Protein AF-A0A2D4JVY3-F1 (afdb_monomer)

Radius of gyration: 19.7 Å; Cα contacts (8 Å, |Δi|>4): 122; chains: 1;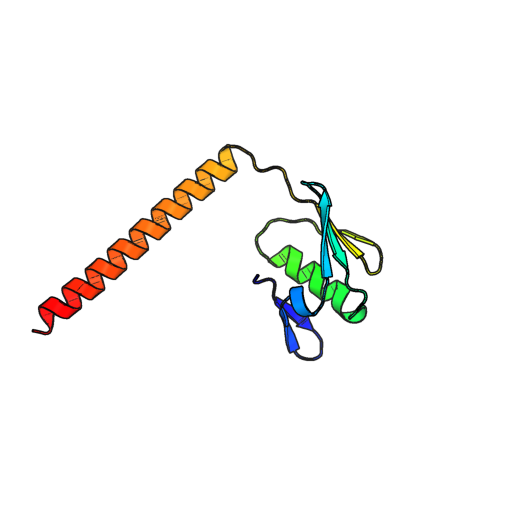 bounding box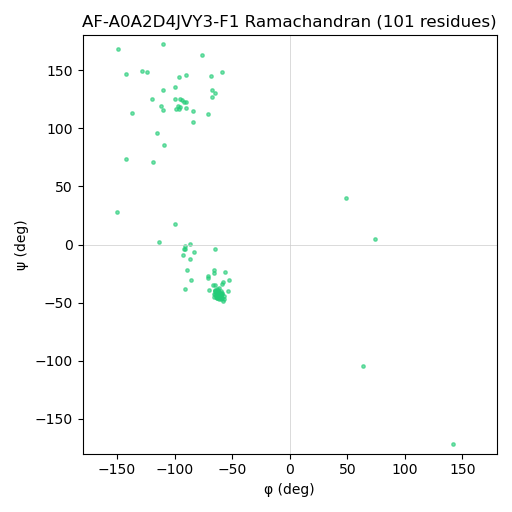: 52×31×44 Å

Nearest PDB structures (foldseek):
  7nsi-assembly1_BG  TM=7.694E-01  e=3.348E-10  Homo sapiens
  6zs9-assembly1_A5  TM=8.362E-01  e=1.154E-09  Homo sapiens
  1wih-assembly1_A  TM=9.236E-01  e=1.139E-08  Mus musculus
  7l20-assembly1_z  TM=6.573E-01  e=3.469E-08  Homo sapiens
  7pau-assembly1_7  TM=6.984E-01  e=7.007E-05  Mycoplasmoides pneumoniae M129

InterPro domains:
  IPR002661 Ribosome recycling factor [PTHR20982] (1-102)
  IPR023584 Ribosome recycling factor domain [PF01765] (1-102)
  IPR036191 RRF superfamily [G3DSA:1.10.132.20] (70-102)
  IPR036191 RRF superfamily [SSF55194] (1-102)

Solvent-accessible surface area (backbone atoms only — not comparable to full-atom values): 5936 Å² total; per-residue (Å²): 144,79,42,57,24,67,46,98,93,44,78,42,50,47,76,82,51,28,52,77,45,77,79,48,100,45,31,36,38,36,37,18,77,87,36,65,88,42,44,69,35,43,50,52,25,51,47,67,59,75,70,79,41,65,69,44,78,59,87,50,36,33,40,34,50,48,79,82,86,48,72,66,59,52,55,52,51,52,52,52,52,53,52,53,52,50,53,52,52,50,50,53,49,50,54,50,52,54,57,64,73,76,109

Mean predicted aligned error: 7.07 Å

Structure (mmCIF, N/CA/C/O backbone):
data_AF-A0A2D4JVY3-F1
#
_entry.id   AF-A0A2D4JVY3-F1
#
loop_
_atom_site.group_PDB
_atom_site.id
_atom_site.type_symbol
_atom_site.label_atom_id
_atom_site.label_alt_id
_atom_site.label_comp_id
_atom_site.label_asym_id
_atom_site.label_entity_id
_atom_site.label_seq_id
_atom_site.pdbx_PDB_ins_code
_atom_site.Cartn_x
_atom_site.Cartn_y
_atom_site.Cartn_z
_atom_site.occupancy
_atom_site.B_iso_or_equiv
_atom_site.auth_seq_id
_atom_site.auth_comp_id
_atom_site.auth_asym_id
_atom_site.auth_atom_id
_atom_site.pdbx_PDB_model_num
ATOM 1 N N . ASP A 1 1 ? -3.750 1.690 -5.277 1.00 53.78 1 ASP A N 1
ATOM 2 C CA . ASP A 1 1 ? -4.296 0.967 -6.440 1.00 53.78 1 ASP A CA 1
ATOM 3 C C . ASP A 1 1 ? -3.579 -0.351 -6.761 1.00 53.78 1 ASP A C 1
ATOM 5 O O . ASP A 1 1 ? -3.425 -0.716 -7.916 1.00 53.78 1 ASP A O 1
ATOM 9 N N . SER A 1 2 ? -3.170 -1.139 -5.761 1.00 68.00 2 SER A N 1
ATOM 10 C CA . SER A 1 2 ? -2.435 -2.389 -6.038 1.00 68.00 2 SER A CA 1
ATOM 11 C C . SER A 1 2 ? -2.649 -3.488 -4.995 1.00 68.00 2 SER A C 1
ATOM 13 O O . SER A 1 2 ? -1.790 -4.344 -4.808 1.00 68.00 2 SER A O 1
ATOM 15 N N . ILE A 1 3 ? -3.803 -3.497 -4.319 1.00 79.94 3 ILE A N 1
ATOM 16 C CA . ILE A 1 3 ? -4.196 -4.662 -3.517 1.00 79.9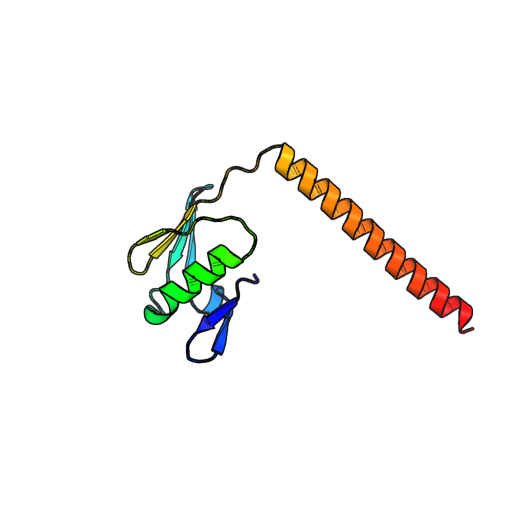4 3 ILE A CA 1
ATOM 17 C C . ILE A 1 3 ? -4.861 -5.649 -4.469 1.00 79.94 3 ILE A C 1
ATOM 19 O O . ILE A 1 3 ? -5.974 -5.412 -4.938 1.00 79.94 3 ILE A O 1
ATOM 23 N N . ILE A 1 4 ? -4.138 -6.718 -4.793 1.00 86.81 4 ILE A N 1
ATOM 24 C CA . ILE A 1 4 ? -4.628 -7.801 -5.642 1.00 86.81 4 ILE A CA 1
ATOM 25 C C . ILE A 1 4 ? -5.233 -8.866 -4.735 1.00 86.81 4 ILE A C 1
ATOM 27 O O . ILE A 1 4 ? -4.554 -9.413 -3.867 1.00 86.81 4 ILE A O 1
ATOM 31 N N . VAL A 1 5 ? -6.503 -9.173 -4.958 1.00 85.75 5 VAL A N 1
ATOM 32 C CA . VAL A 1 5 ? -7.234 -10.221 -4.255 1.00 85.75 5 VAL A CA 1
ATOM 33 C C . VAL A 1 5 ? -7.265 -11.461 -5.140 1.00 85.75 5 VAL A C 1
ATOM 35 O O . VAL A 1 5 ? -7.682 -11.406 -6.297 1.00 85.75 5 VAL A O 1
ATOM 38 N N . ALA A 1 6 ? -6.808 -12.590 -4.602 1.00 84.19 6 ALA A N 1
ATOM 39 C CA . ALA A 1 6 ? -6.947 -13.884 -5.258 1.00 84.19 6 ALA A CA 1
ATOM 40 C C . ALA A 1 6 ? -8.331 -14.467 -4.940 1.00 84.19 6 ALA A C 1
ATOM 42 O O . ALA A 1 6 ? -8.629 -14.774 -3.787 1.00 84.19 6 ALA A O 1
ATOM 43 N N . THR A 1 7 ? -9.163 -14.608 -5.964 1.00 82.69 7 THR A N 1
ATOM 44 C CA . THR A 1 7 ? -10.493 -15.233 -5.906 1.00 82.69 7 THR A CA 1
ATOM 45 C C . THR A 1 7 ? -10.483 -16.565 -6.658 1.00 82.69 7 THR A C 1
ATOM 47 O O . THR A 1 7 ? -9.483 -16.905 -7.295 1.00 82.69 7 THR A O 1
ATOM 50 N N . LYS A 1 8 ? -11.576 -17.336 -6.581 1.00 78.25 8 LYS A N 1
ATOM 51 C CA . LYS A 1 8 ? -11.700 -18.636 -7.269 1.00 78.25 8 LYS A CA 1
ATOM 52 C C . LYS A 1 8 ? -11.529 -18.511 -8.790 1.00 78.25 8 LYS A C 1
ATOM 54 O O . LYS A 1 8 ? -10.919 -19.383 -9.397 1.00 78.25 8 LYS A O 1
ATOM 59 N N . ASP A 1 9 ? -11.987 -17.399 -9.361 1.00 77.88 9 ASP A N 1
ATOM 60 C CA . ASP A 1 9 ? -11.998 -17.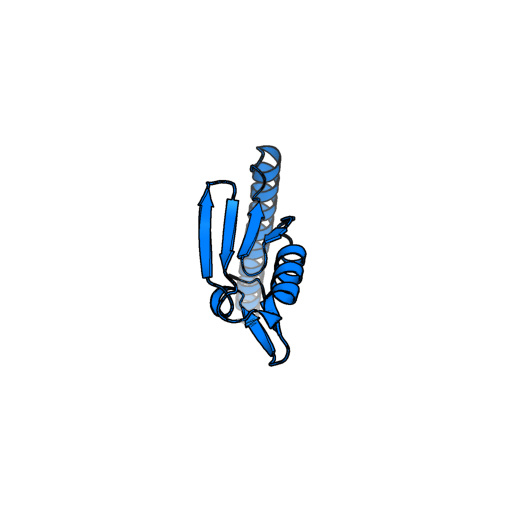154 -10.809 1.00 77.88 9 ASP A CA 1
ATOM 61 C C . ASP A 1 9 ? -10.738 -16.431 -11.319 1.00 77.88 9 ASP A C 1
ATOM 63 O O . ASP A 1 9 ? -10.575 -16.223 -12.520 1.00 77.88 9 ASP A O 1
ATOM 67 N N . GLY A 1 10 ? -9.828 -16.034 -10.420 1.00 83.62 10 GLY A N 1
ATOM 68 C CA . GLY A 1 10 ? -8.595 -15.336 -10.781 1.00 83.62 10 GLY A CA 1
ATOM 69 C C . GLY A 1 10 ? -8.176 -14.239 -9.804 1.00 83.62 10 GLY A C 1
ATOM 70 O O . GLY A 1 10 ? -8.711 -14.092 -8.702 1.00 83.62 10 GLY A O 1
ATOM 71 N N . LYS A 1 11 ? -7.160 -13.466 -10.199 1.00 87.00 11 LYS A N 1
ATOM 72 C CA . LYS A 1 11 ? -6.625 -12.338 -9.426 1.00 87.00 11 LYS A CA 1
ATOM 73 C C . LYS A 1 11 ? -7.235 -11.033 -9.925 1.00 87.00 11 LYS A C 1
ATOM 75 O O . LYS A 1 11 ? -6.987 -10.655 -11.066 1.00 87.00 11 LYS A O 1
ATOM 80 N N . PHE A 1 12 ? -7.946 -10.327 -9.054 1.00 88.00 12 PHE A N 1
ATOM 81 C CA . PHE A 1 12 ? -8.575 -9.046 -9.379 1.00 88.00 12 PHE A CA 1
ATOM 82 C C . PHE A 1 12 ? -8.117 -7.952 -8.412 1.00 88.00 12 PHE A C 1
ATOM 84 O O . PHE A 1 12 ? -7.810 -8.237 -7.250 1.00 88.00 12 PHE A O 1
ATOM 91 N N . PRO A 1 13 ? -8.038 -6.691 -8.856 1.00 88.81 13 PRO A N 1
ATOM 92 C CA . PRO A 1 13 ? -7.776 -5.580 -7.960 1.00 88.81 13 PRO A CA 1
ATOM 93 C C . PRO A 1 13 ? -8.972 -5.350 -7.022 1.00 88.81 13 PRO A C 1
ATOM 95 O O . PRO A 1 13 ? -10.133 -5.511 -7.396 1.00 88.81 13 PRO A O 1
ATOM 98 N N . LEU A 1 14 ? -8.683 -4.948 -5.783 1.00 85.94 14 LEU A N 1
ATOM 99 C CA . LEU A 1 14 ? -9.690 -4.765 -4.734 1.00 85.94 14 LEU A CA 1
ATOM 100 C C . LEU A 1 14 ? -10.793 -3.763 -5.123 1.00 85.94 14 LEU A C 1
ATOM 102 O O . LEU A 1 14 ? -11.939 -3.949 -4.736 1.00 85.94 14 LEU A O 1
ATOM 106 N N . ASN A 1 15 ? -10.469 -2.737 -5.913 1.00 86.12 15 ASN A N 1
ATOM 107 C CA . ASN A 1 15 ? -11.423 -1.722 -6.380 1.00 86.12 15 ASN A CA 1
ATOM 108 C C . ASN A 1 15 ? -12.511 -2.267 -7.328 1.00 86.12 15 ASN A C 1
ATOM 110 O O . ASN A 1 15 ? -13.561 -1.647 -7.456 1.00 86.12 15 ASN A O 1
ATOM 114 N N . GLN A 1 16 ? -12.272 -3.401 -7.993 1.00 85.94 16 GLN A N 1
ATOM 115 C CA . GLN A 1 16 ? -13.257 -4.058 -8.859 1.00 85.94 16 GLN A CA 1
ATOM 116 C C . GLN A 1 16 ? -14.182 -4.982 -8.067 1.00 85.94 16 GLN A C 1
ATOM 118 O O . GLN A 1 16 ? -15.337 -5.168 -8.436 1.00 85.94 16 GLN A O 1
ATOM 123 N N . LEU A 1 17 ? -13.675 -5.561 -6.978 1.00 84.94 17 LEU A N 1
ATOM 124 C CA . LEU A 1 17 ? -14.428 -6.486 -6.134 1.00 84.94 17 LEU A CA 1
ATOM 125 C C . LEU A 1 17 ? -15.201 -5.778 -5.016 1.00 84.94 17 LEU A C 1
ATOM 127 O O . LEU A 1 17 ? -16.144 -6.350 -4.471 1.00 84.94 17 LEU A O 1
ATOM 131 N N . ALA A 1 18 ? -14.785 -4.563 -4.655 1.00 86.75 18 ALA A N 1
ATOM 132 C CA . ALA A 1 18 ? -15.258 -3.868 -3.472 1.00 86.75 18 ALA A CA 1
ATOM 133 C C . ALA A 1 18 ? -15.421 -2.367 -3.701 1.00 86.75 18 ALA A C 1
ATOM 135 O O . ALA A 1 18 ? -14.611 -1.729 -4.376 1.00 86.75 18 ALA A O 1
ATOM 136 N N . GLN A 1 19 ? -16.407 -1.779 -3.029 1.00 88.12 19 GLN A N 1
ATOM 137 C CA . GLN A 1 19 ? -16.527 -0.330 -2.936 1.00 88.12 19 GLN A CA 1
ATOM 138 C C . GLN A 1 19 ? -15.769 0.167 -1.704 1.00 88.12 19 GLN A C 1
ATOM 140 O O . GLN A 1 19 ? -16.115 -0.171 -0.574 1.00 88.12 19 GLN A O 1
ATOM 145 N N . VAL A 1 20 ? -14.742 0.991 -1.910 1.00 87.81 20 VAL A N 1
ATOM 146 C CA . VAL A 1 20 ? -13.986 1.620 -0.819 1.00 87.81 20 VAL A CA 1
ATOM 147 C C . VAL A 1 20 ? -14.580 2.995 -0.530 1.00 87.81 20 VAL A C 1
ATOM 149 O O . VAL A 1 20 ? -14.664 3.836 -1.424 1.00 87.81 20 VAL A O 1
ATOM 152 N N . SER A 1 21 ? -14.977 3.238 0.714 1.00 88.69 21 SER A N 1
ATOM 153 C CA . SER A 1 21 ? -15.476 4.527 1.186 1.00 88.69 21 SER A CA 1
ATOM 154 C C . SER A 1 21 ? -14.727 4.977 2.439 1.00 88.69 21 SER A C 1
ATOM 156 O O . SER A 1 21 ? -14.237 4.179 3.241 1.00 88.69 21 SER A O 1
ATOM 158 N N . GLN A 1 22 ? -14.601 6.290 2.603 1.00 88.12 22 GLN A N 1
ATOM 159 C CA . GLN A 1 22 ? -13.992 6.877 3.789 1.00 88.12 22 GLN A CA 1
ATOM 160 C C . GLN A 1 22 ? -15.089 7.247 4.785 1.00 88.12 22 GLN A C 1
ATOM 162 O O . GLN A 1 22 ? -15.931 8.089 4.487 1.00 88.12 22 GLN A O 1
ATOM 167 N N . HIS A 1 23 ? -15.069 6.635 5.970 1.00 87.38 23 HIS A N 1
ATOM 168 C CA . HIS A 1 23 ? -16.008 6.974 7.042 1.00 87.38 23 HIS A CA 1
ATOM 169 C C . HIS A 1 23 ? -15.445 8.065 7.963 1.00 87.38 23 HIS A C 1
ATOM 171 O O . HIS A 1 23 ? -16.163 8.957 8.398 1.00 87.38 23 HIS A O 1
ATOM 177 N N . SER A 1 24 ? -14.141 8.015 8.246 1.00 86.69 24 SER A N 1
ATOM 178 C CA . SER A 1 24 ? -13.419 9.024 9.024 1.00 86.69 24 SER A CA 1
ATOM 179 C C . SER A 1 24 ? -11.964 9.110 8.555 1.00 86.69 24 SER A C 1
ATOM 181 O O . SER A 1 24 ? -11.478 8.244 7.829 1.00 86.69 24 SER A O 1
ATOM 183 N N . ALA A 1 25 ? -11.223 10.132 8.985 1.00 83.38 25 ALA A N 1
ATOM 184 C CA . ALA A 1 25 ? -9.796 10.285 8.679 1.00 83.38 25 ALA A CA 1
ATOM 185 C C . ALA A 1 25 ? -8.937 9.077 9.111 1.00 83.38 25 ALA A C 1
ATOM 187 O O . ALA A 1 25 ? -7.863 8.863 8.561 1.00 83.38 25 ALA A O 1
ATOM 188 N N . GLN A 1 26 ? -9.406 8.298 10.091 1.00 86.69 26 GLN A N 1
ATOM 189 C CA . GLN A 1 26 ? -8.719 7.115 10.627 1.00 86.69 26 GLN A CA 1
ATOM 190 C C . GLN A 1 26 ? -9.455 5.805 10.329 1.00 86.69 26 GLN A C 1
ATOM 192 O O . GLN A 1 26 ? -9.009 4.755 10.779 1.00 86.69 26 GLN A O 1
ATOM 197 N N . LEU A 1 27 ? -10.579 5.844 9.606 1.00 89.00 27 LEU A N 1
ATOM 198 C CA . LEU A 1 27 ? -11.386 4.656 9.342 1.00 89.00 27 LEU A CA 1
ATOM 199 C C . LEU A 1 27 ? -11.844 4.626 7.887 1.00 89.00 27 LEU A C 1
ATOM 201 O O . LEU A 1 27 ? -12.669 5.438 7.455 1.00 89.00 27 LEU A O 1
ATOM 205 N N . LEU A 1 28 ? -11.327 3.643 7.159 1.00 89.38 28 LEU A N 1
ATOM 206 C CA . LEU A 1 28 ? -11.806 3.273 5.837 1.00 89.38 28 LEU A CA 1
ATOM 207 C C . LEU A 1 28 ? -12.777 2.103 5.965 1.00 89.38 28 LEU A C 1
ATOM 209 O O . LEU A 1 28 ? -12.605 1.225 6.810 1.00 89.38 28 LEU A O 1
ATOM 213 N N . VAL A 1 29 ? -13.796 2.097 5.121 1.00 90.62 29 VAL A N 1
ATOM 214 C CA . VAL A 1 29 ? -14.778 1.023 5.038 1.00 90.62 29 VAL A CA 1
ATOM 215 C C . VAL A 1 29 ? -14.716 0.455 3.630 1.00 90.62 29 VAL A C 1
ATOM 217 O O . VAL A 1 29 ? -14.825 1.177 2.644 1.00 90.62 29 VAL A O 1
ATOM 220 N N . VAL A 1 30 ? -14.512 -0.850 3.536 1.00 89.62 30 VAL A N 1
ATOM 221 C CA . VAL A 1 30 ? -14.504 -1.590 2.278 1.00 89.62 30 VAL A CA 1
ATOM 222 C C . VAL A 1 30 ? -15.751 -2.457 2.253 1.00 89.62 30 VAL A C 1
ATOM 224 O O . VAL A 1 30 ? -15.925 -3.335 3.092 1.00 89.62 30 VAL A O 1
ATOM 227 N N . ASN A 1 31 ? -16.644 -2.185 1.311 1.00 89.62 31 ASN A N 1
ATOM 228 C CA . ASN A 1 31 ? -17.892 -2.908 1.152 1.00 89.62 31 ASN A CA 1
ATOM 229 C C . ASN A 1 31 ? -17.736 -4.013 0.094 1.00 89.62 31 ASN A C 1
ATOM 231 O O . ASN A 1 31 ? -17.514 -3.716 -1.081 1.00 89.62 31 ASN A O 1
ATOM 235 N N . MET A 1 32 ? -17.887 -5.272 0.517 1.00 85.81 32 MET A N 1
ATOM 236 C CA . MET A 1 32 ? -17.768 -6.480 -0.312 1.00 85.81 32 MET A CA 1
ATOM 237 C C . MET A 1 32 ? -19.128 -7.050 -0.757 1.00 85.81 32 MET A C 1
ATOM 239 O O . MET A 1 32 ? -19.196 -8.203 -1.179 1.00 85.81 32 MET A O 1
ATOM 243 N N . SER A 1 33 ? -20.217 -6.273 -0.684 1.00 82.38 33 SER A N 1
ATOM 244 C CA . SER A 1 33 ? -21.582 -6.739 -1.010 1.00 82.38 33 SER A CA 1
ATOM 245 C C . SER A 1 33 ? -21.705 -7.397 -2.390 1.00 82.38 33 SER A C 1
ATOM 247 O O . SER A 1 33 ? -22.517 -8.299 -2.565 1.00 82.38 33 SER A O 1
ATOM 249 N N . SER A 1 34 ? -20.890 -6.973 -3.359 1.00 80.69 34 SER A N 1
ATOM 250 C CA . SER A 1 34 ? -20.881 -7.531 -4.715 1.00 80.69 34 SER A CA 1
ATOM 251 C C . SER A 1 34 ? -20.294 -8.946 -4.785 1.00 80.69 34 SER A C 1
ATOM 253 O O . SER A 1 34 ? -20.688 -9.720 -5.651 1.00 80.69 34 SER A O 1
ATOM 255 N N . PHE A 1 35 ? -19.367 -9.297 -3.883 1.00 83.38 35 PHE A N 1
ATOM 256 C CA . PHE A 1 35 ? -18.679 -10.594 -3.865 1.00 83.38 35 PHE A CA 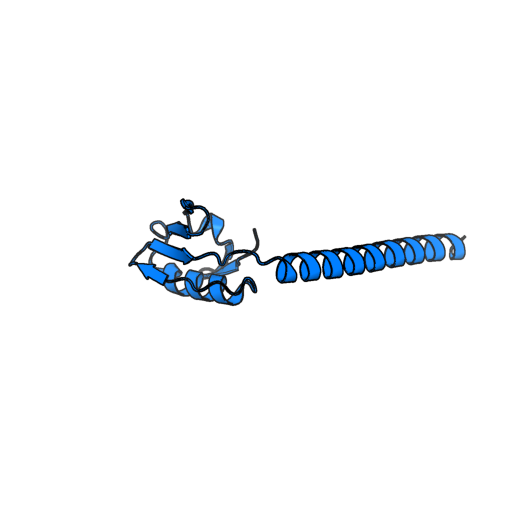1
ATOM 257 C C . PHE A 1 35 ? -18.450 -11.110 -2.429 1.00 83.38 35 PHE A C 1
ATOM 259 O O . PHE A 1 35 ? -17.306 -11.139 -1.956 1.00 83.38 35 PHE A O 1
ATOM 266 N N . PRO A 1 36 ? -19.510 -11.588 -1.743 1.00 82.06 36 PRO A N 1
ATOM 267 C CA . PRO A 1 36 ? -19.447 -12.077 -0.363 1.00 82.06 36 PRO A CA 1
ATOM 268 C C . PRO A 1 36 ? -18.383 -13.152 -0.126 1.00 82.06 36 PRO A C 1
ATOM 270 O O . PRO A 1 36 ? -17.671 -13.120 0.878 1.00 82.06 36 PRO A O 1
ATOM 273 N N . GLU A 1 37 ? -18.224 -14.077 -1.076 1.00 83.69 37 GLU A N 1
ATOM 274 C CA . GLU A 1 37 ? -17.273 -15.193 -0.981 1.00 83.69 37 GLU A CA 1
ATOM 275 C C . GLU A 1 37 ? -15.807 -14.736 -0.977 1.00 83.69 37 GLU A C 1
ATOM 277 O O . GLU A 1 37 ? -14.929 -15.424 -0.456 1.00 83.69 37 GLU A O 1
ATOM 282 N N . SER A 1 38 ? -15.538 -13.556 -1.537 1.00 84.19 38 SER A N 1
ATOM 283 C CA . SER A 1 38 ? -14.190 -13.003 -1.679 1.00 84.19 38 SER A CA 1
ATOM 284 C C . SER A 1 38 ? -13.771 -12.136 -0.489 1.00 84.19 38 SER A C 1
ATOM 286 O O . SER A 1 38 ? -12.634 -11.667 -0.444 1.00 84.19 38 SER A O 1
ATOM 288 N N . THR A 1 39 ? -14.643 -11.955 0.508 1.00 86.25 39 THR A N 1
ATOM 289 C CA . THR A 1 39 ? -14.388 -11.120 1.696 1.00 86.25 39 THR A CA 1
ATOM 290 C C . THR A 1 39 ? -13.157 -11.595 2.474 1.00 86.25 39 THR A C 1
ATOM 292 O O . THR A 1 39 ? -12.267 -10.805 2.787 1.00 86.25 39 THR A O 1
ATOM 295 N N . ALA A 1 40 ? -13.033 -12.904 2.718 1.00 86.75 40 ALA A N 1
ATOM 296 C CA . ALA A 1 40 ? -11.880 -13.467 3.426 1.00 86.75 40 ALA A CA 1
ATOM 297 C C . ALA A 1 40 ? -10.562 -13.295 2.647 1.00 86.75 40 ALA A C 1
ATOM 299 O O . ALA A 1 40 ? -9.502 -13.075 3.238 1.00 86.75 40 ALA A O 1
ATOM 300 N N . ALA A 1 41 ? -10.622 -13.375 1.315 1.00 87.94 41 ALA A N 1
ATOM 301 C CA . ALA A 1 41 ? -9.468 -13.134 0.457 1.00 87.94 41 ALA A CA 1
ATOM 302 C C . ALA A 1 41 ? -9.067 -11.652 0.459 1.00 87.94 41 ALA A C 1
ATOM 304 O O . ALA A 1 41 ? -7.877 -11.342 0.520 1.00 87.94 41 ALA A O 1
ATOM 305 N N . ALA A 1 42 ? -10.044 -10.741 0.456 1.00 87.12 42 ALA A N 1
ATOM 306 C CA . ALA A 1 42 ? -9.812 -9.304 0.539 1.00 87.12 42 ALA A CA 1
ATOM 307 C C . ALA A 1 42 ? -9.132 -8.911 1.859 1.00 87.12 42 ALA A C 1
ATOM 309 O O . ALA A 1 42 ? -8.154 -8.167 1.837 1.00 87.12 42 ALA A O 1
ATOM 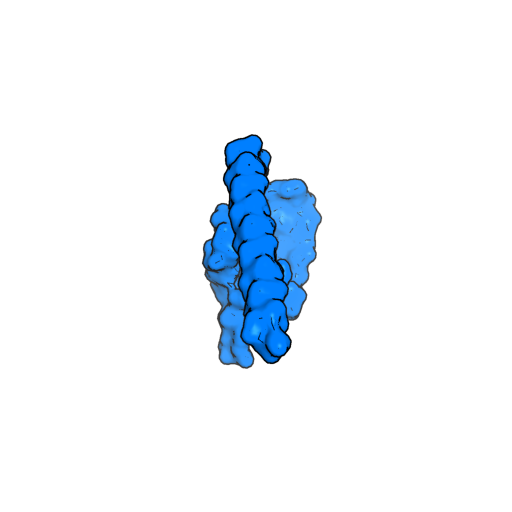310 N N . ILE A 1 43 ? -9.565 -9.473 2.994 1.00 88.19 43 ILE A N 1
ATOM 311 C CA . ILE A 1 43 ? -8.933 -9.246 4.307 1.00 88.19 43 ILE A CA 1
ATOM 312 C C . ILE A 1 43 ? -7.458 -9.659 4.282 1.00 88.19 43 ILE A C 1
ATOM 314 O O . ILE A 1 43 ? -6.585 -8.871 4.653 1.00 88.19 43 ILE A O 1
ATOM 318 N N . LYS A 1 44 ? -7.160 -10.862 3.775 1.00 87.62 44 LYS A N 1
ATOM 319 C CA . LYS A 1 44 ? -5.776 -11.342 3.641 1.00 87.62 44 LYS A CA 1
ATOM 320 C C . LYS A 1 44 ? -4.946 -10.439 2.730 1.00 87.62 44 LYS A C 1
ATOM 322 O O . LYS A 1 44 ? -3.814 -10.110 3.074 1.00 87.62 44 LYS A O 1
ATOM 327 N N . ALA A 1 45 ? -5.505 -10.003 1.604 1.00 88.06 45 ALA A N 1
ATOM 328 C CA . ALA A 1 45 ? -4.818 -9.119 0.670 1.00 88.06 45 ALA A CA 1
ATOM 329 C C . ALA A 1 45 ? -4.521 -7.739 1.287 1.00 88.06 45 ALA A C 1
ATOM 331 O O . ALA A 1 45 ? -3.430 -7.204 1.096 1.00 88.06 45 ALA A O 1
ATOM 332 N N . ILE A 1 46 ? -5.451 -7.178 2.071 1.00 87.69 46 ILE A N 1
ATOM 333 C CA . ILE A 1 46 ? -5.245 -5.914 2.794 1.00 87.69 46 ILE A CA 1
ATOM 334 C C . ILE A 1 46 ? -4.142 -6.073 3.843 1.00 87.69 46 ILE A C 1
ATOM 336 O O . ILE A 1 46 ? -3.258 -5.222 3.926 1.00 87.69 46 ILE A O 1
ATOM 340 N N . GLN A 1 47 ? -4.125 -7.178 4.588 1.00 87.19 47 GLN A N 1
ATOM 341 C CA . GLN A 1 47 ? -3.084 -7.438 5.583 1.00 87.19 47 GLN A CA 1
ATOM 342 C C . GLN A 1 47 ? -1.698 -7.650 4.945 1.00 87.19 47 GLN A C 1
ATOM 344 O O . GLN A 1 47 ? -0.688 -7.205 5.485 1.00 87.19 47 GLN A O 1
ATOM 349 N N . GLN A 1 48 ? -1.646 -8.259 3.757 1.00 86.00 48 GLN A N 1
ATOM 350 C CA . GLN A 1 48 ? -0.416 -8.490 2.988 1.00 86.00 48 GLN A CA 1
ATOM 351 C C . GLN A 1 48 ? 0.031 -7.288 2.142 1.00 86.00 48 GLN A C 1
ATOM 353 O O . GLN A 1 48 ? 1.122 -7.316 1.577 1.00 86.00 48 GLN A O 1
ATOM 358 N N . SER A 1 49 ? -0.765 -6.216 2.066 1.00 81.38 49 SER A N 1
ATOM 359 C CA . SER A 1 49 ? -0.484 -5.034 1.234 1.00 81.38 49 SER A CA 1
ATOM 360 C C . SER A 1 49 ? 0.761 -4.235 1.653 1.00 81.38 49 SER A C 1
ATOM 362 O O . SER A 1 49 ? 1.114 -3.256 0.996 1.00 81.38 49 SER A O 1
ATOM 364 N N . GLY A 1 50 ? 1.423 -4.624 2.750 1.00 78.06 50 GLY A N 1
ATOM 365 C CA . GLY A 1 50 ? 2.607 -3.949 3.289 1.00 78.06 50 GLY A CA 1
ATOM 366 C C . GLY A 1 50 ? 2.297 -2.624 3.991 1.00 78.06 50 GLY A C 1
ATOM 367 O O . GLY A 1 50 ? 3.214 -1.928 4.414 1.00 78.06 50 GLY A O 1
ATOM 368 N N . MET A 1 51 ? 1.016 -2.273 4.136 1.00 78.75 51 MET A N 1
ATOM 369 C CA . MET A 1 51 ? 0.575 -1.039 4.795 1.00 78.75 51 MET A CA 1
ATOM 370 C C . MET A 1 51 ? 0.417 -1.185 6.318 1.00 78.75 51 MET A C 1
ATOM 372 O O . MET A 1 51 ? 0.040 -0.220 6.977 1.00 78.75 51 MET A O 1
ATOM 376 N N . ASN A 1 52 ? 0.698 -2.370 6.882 1.00 78.69 52 ASN A N 1
ATOM 377 C CA . ASN A 1 52 ? 0.542 -2.687 8.312 1.00 78.69 52 ASN A CA 1
ATOM 378 C C . ASN A 1 52 ? -0.830 -2.275 8.878 1.00 78.69 52 ASN A C 1
ATOM 380 O O . ASN A 1 52 ? -0.940 -1.753 9.987 1.00 78.69 52 ASN A O 1
ATOM 384 N N . LEU A 1 53 ? -1.881 -2.491 8.087 1.00 84.62 53 LEU A N 1
ATOM 385 C CA . LEU A 1 53 ? -3.262 -2.225 8.474 1.00 84.62 53 LEU A CA 1
ATOM 386 C C . LEU A 1 53 ? -3.858 -3.477 9.123 1.00 84.62 53 LEU A C 1
ATOM 388 O O . LEU A 1 53 ? -3.543 -4.596 8.712 1.00 84.62 53 LEU A O 1
ATOM 392 N N . ASN A 1 54 ? -4.740 -3.287 10.106 1.00 87.44 54 ASN A N 1
ATOM 393 C CA . ASN A 1 54 ? -5.456 -4.381 10.763 1.00 87.44 54 ASN A CA 1
ATOM 394 C C . ASN A 1 54 ? -6.945 -4.365 10.374 1.00 87.44 54 ASN A C 1
ATOM 396 O O . ASN A 1 54 ? -7.729 -3.729 11.075 1.00 87.44 54 ASN A O 1
ATOM 400 N N . PRO A 1 55 ? -7.337 -4.982 9.246 1.00 88.81 55 PRO A N 1
ATOM 401 C CA . PRO A 1 55 ? -8.731 -5.018 8.816 1.00 88.81 55 PRO A CA 1
ATOM 402 C C . PRO A 1 55 ? -9.594 -5.859 9.771 1.00 88.81 55 PRO A C 1
ATOM 404 O O . PRO A 1 55 ? -9.247 -6.990 10.100 1.00 88.81 55 PRO A O 1
ATOM 407 N N . GLU A 1 56 ? -10.749 -5.330 10.159 1.00 88.81 56 GLU A N 1
ATOM 408 C CA . GLU A 1 56 ? -11.769 -6.005 10.961 1.00 88.81 56 GLU A CA 1
ATOM 409 C C . GLU A 1 56 ? -12.998 -6.301 10.0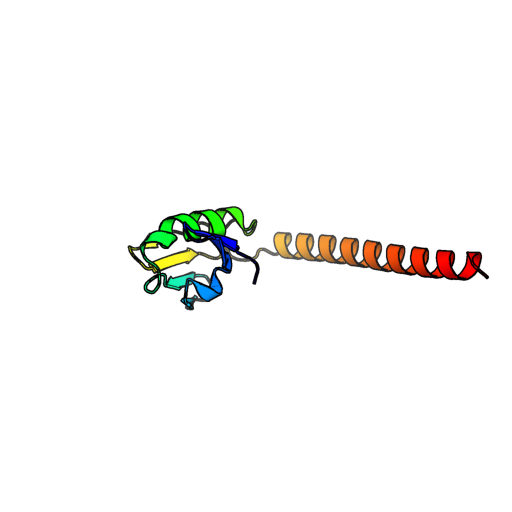93 1.00 88.81 56 GLU A C 1
ATOM 411 O O . GLU A 1 56 ? -13.460 -5.439 9.344 1.00 88.81 56 GLU A O 1
ATOM 416 N N . ALA A 1 57 ? -13.517 -7.525 10.162 1.00 86.62 57 ALA A N 1
ATOM 417 C CA . ALA A 1 57 ? -14.664 -7.953 9.368 1.00 86.62 57 ALA A CA 1
ATOM 418 C C . ALA A 1 57 ? -15.971 -7.800 10.155 1.00 86.62 57 ALA A C 1
ATOM 420 O O . ALA A 1 57 ? -16.128 -8.379 11.224 1.00 86.62 57 ALA A O 1
ATOM 421 N N . ASP A 1 58 ? -16.921 -7.078 9.575 1.00 85.25 58 ASP A N 1
ATOM 422 C CA . ASP A 1 58 ? -18.288 -6.866 10.049 1.00 85.25 58 ASP A CA 1
ATOM 423 C C . ASP A 1 58 ? -19.250 -7.429 8.984 1.00 85.25 58 ASP A C 1
ATOM 425 O O . ASP A 1 58 ? -19.849 -6.714 8.174 1.00 85.25 58 ASP A O 1
ATOM 429 N N . GLY A 1 59 ? -19.275 -8.762 8.880 1.00 84.56 59 GLY A N 1
ATOM 430 C CA . GLY A 1 59 ? -20.003 -9.489 7.837 1.00 84.56 59 GLY A CA 1
ATOM 431 C C . GLY A 1 59 ? -19.472 -9.194 6.428 1.00 84.56 59 GLY A C 1
ATOM 432 O O . GLY A 1 59 ? -18.430 -9.712 6.034 1.00 84.56 59 GLY A O 1
ATOM 433 N N . LEU A 1 60 ? -20.211 -8.379 5.667 1.00 85.00 60 LEU A N 1
ATOM 434 C CA . LEU A 1 60 ? -19.861 -7.949 4.302 1.00 85.00 60 LEU A CA 1
ATOM 435 C C . LEU A 1 60 ? -19.087 -6.622 4.263 1.00 85.00 60 LEU A C 1
ATOM 437 O O . LEU A 1 60 ? -18.606 -6.216 3.202 1.00 85.00 60 LEU A O 1
ATOM 441 N N . LEU A 1 61 ? -18.982 -5.929 5.397 1.00 88.69 61 LEU A N 1
ATOM 442 C CA . LEU A 1 61 ? -18.201 -4.708 5.526 1.00 88.69 61 LEU A CA 1
ATOM 443 C C . LEU A 1 61 ? -16.859 -5.036 6.175 1.00 88.69 61 LEU A C 1
ATOM 445 O O . LEU A 1 61 ? -16.793 -5.742 7.172 1.00 88.69 61 LEU A O 1
ATOM 449 N N . ILE A 1 62 ? -15.776 -4.491 5.635 1.00 90.19 62 ILE A N 1
ATOM 450 C CA . ILE A 1 62 ? -14.442 -4.586 6.223 1.00 90.19 62 ILE A CA 1
ATOM 451 C C . ILE A 1 62 ? -14.047 -3.190 6.696 1.00 90.19 62 ILE A C 1
ATOM 453 O O . ILE A 1 62 ? -13.951 -2.250 5.905 1.00 90.19 62 ILE A O 1
ATOM 457 N N . ARG A 1 63 ? -13.812 -3.047 7.996 1.00 90.69 63 ARG A N 1
ATOM 458 C CA . ARG A 1 63 ? -13.337 -1.819 8.630 1.00 90.69 63 ARG A CA 1
ATOM 459 C C . ARG A 1 63 ? -11.819 -1.840 8.646 1.00 90.69 63 ARG A C 1
ATOM 461 O O . ARG A 1 63 ? -11.210 -2.752 9.190 1.00 90.69 63 ARG A O 1
ATOM 468 N N . VAL A 1 64 ? -11.194 -0.836 8.051 1.00 89.81 64 VAL A N 1
ATOM 469 C CA . VAL A 1 64 ? -9.739 -0.724 7.969 1.00 89.81 64 VAL A CA 1
ATOM 470 C C . VAL A 1 64 ? -9.306 0.515 8.758 1.00 89.81 64 VAL A C 1
ATOM 472 O O . VAL A 1 64 ? -9.376 1.633 8.233 1.00 89.81 64 VAL A O 1
ATOM 475 N N . PRO A 1 65 ? -8.901 0.354 10.031 1.00 88.25 65 PRO A N 1
ATOM 476 C CA . PRO A 1 65 ? -8.343 1.437 10.820 1.00 88.25 65 PRO A CA 1
ATOM 477 C C . PRO A 1 65 ? -6.983 1.834 10.247 1.00 88.25 65 PRO A C 1
ATOM 479 O O . PRO A 1 65 ? -6.094 1.001 10.060 1.00 88.25 65 PRO A O 1
ATOM 482 N N . VAL A 1 66 ? -6.825 3.125 9.971 1.00 85.56 66 VAL A N 1
ATOM 483 C CA . VAL A 1 66 ? -5.581 3.708 9.472 1.00 85.56 66 VAL A CA 1
ATOM 484 C C . VAL A 1 66 ? -4.839 4.335 10.654 1.00 85.56 66 VAL A C 1
ATOM 486 O O . VAL A 1 66 ? -5.351 5.284 11.260 1.00 85.56 66 VAL A O 1
ATOM 489 N N . PRO A 1 67 ? -3.640 3.835 11.005 1.00 82.06 67 PRO A N 1
ATOM 490 C CA . PRO A 1 67 ? -2.831 4.420 12.063 1.00 82.06 67 PRO A CA 1
ATOM 491 C C . PRO A 1 67 ? -2.482 5.881 11.771 1.00 82.06 67 PRO A C 1
ATOM 493 O O . PRO A 1 67 ? -2.286 6.289 10.624 1.00 82.06 67 PRO A O 1
ATOM 496 N N . LYS A 1 68 ? -2.346 6.685 12.829 1.00 81.25 68 LYS A N 1
ATOM 497 C CA . LYS A 1 68 ? -1.866 8.062 12.689 1.00 81.25 68 LYS A CA 1
ATOM 498 C C . LYS A 1 68 ? -0.417 8.058 12.203 1.00 81.25 68 LYS A C 1
ATOM 500 O O . LYS A 1 68 ? 0.444 7.416 12.798 1.00 81.25 68 LYS A O 1
ATOM 505 N N . ILE A 1 69 ? -0.140 8.844 11.167 1.00 82.31 69 ILE A N 1
ATOM 506 C CA . ILE A 1 69 ? 1.224 9.048 10.676 1.00 82.31 69 ILE A CA 1
ATOM 507 C C . ILE A 1 69 ? 2.002 9.899 11.689 1.00 82.31 69 ILE A C 1
ATOM 509 O O . ILE A 1 69 ? 1.724 11.092 11.859 1.00 82.31 69 ILE A O 1
ATOM 513 N N . THR A 1 70 ? 2.999 9.288 12.330 1.00 88.12 70 THR A N 1
ATOM 514 C CA . THR A 1 70 ? 3.953 9.965 13.220 1.00 88.12 70 THR A CA 1
ATOM 515 C C . THR A 1 70 ? 4.992 10.754 12.420 1.00 88.12 70 THR A C 1
ATOM 517 O O . THR A 1 70 ? 5.179 10.541 11.219 1.00 88.12 70 THR A O 1
ATOM 520 N N . ARG A 1 71 ? 5.688 11.688 13.082 1.00 89.44 71 ARG A N 1
ATOM 521 C CA . ARG A 1 71 ? 6.780 12.459 12.465 1.00 89.44 71 ARG A CA 1
ATOM 522 C C . ARG A 1 71 ? 7.907 11.549 11.966 1.00 89.44 71 ARG A C 1
ATOM 524 O O . ARG A 1 71 ? 8.339 11.703 10.830 1.00 89.44 71 ARG A O 1
ATOM 531 N N . GLU A 1 72 ? 8.295 10.569 12.775 1.00 88.50 72 GLU A N 1
ATOM 532 C CA . GLU A 1 72 ? 9.319 9.575 12.440 1.00 88.50 72 GLU A CA 1
ATOM 533 C C . GLU A 1 72 ? 8.977 8.806 11.154 1.00 88.50 72 GLU A C 1
ATOM 535 O O . GLU A 1 72 ? 9.809 8.676 10.258 1.00 88.50 72 GLU A O 1
ATOM 540 N N . HIS A 1 73 ? 7.718 8.377 10.993 1.00 86.62 73 HIS A N 1
ATOM 541 C CA . HIS A 1 73 ? 7.294 7.696 9.771 1.00 86.62 73 HIS A CA 1
ATOM 542 C C . HIS A 1 73 ? 7.434 8.592 8.528 1.00 86.62 73 HIS A C 1
ATOM 544 O O . HIS A 1 73 ? 7.857 8.122 7.473 1.00 86.62 73 HIS A O 1
ATOM 550 N N . ARG A 1 74 ? 7.157 9.901 8.643 1.00 88.50 74 ARG A N 1
ATOM 551 C CA . ARG A 1 74 ? 7.378 10.848 7.534 1.00 88.50 74 ARG A CA 1
ATOM 552 C C . ARG A 1 74 ? 8.858 11.002 7.200 1.00 88.50 74 ARG A C 1
ATOM 554 O O . ARG A 1 74 ? 9.203 11.028 6.024 1.00 88.50 74 ARG A O 1
ATOM 561 N N . GLU A 1 75 ? 9.723 11.094 8.204 1.00 93.19 75 GLU A N 1
ATOM 562 C CA . GLU A 1 75 ? 11.175 11.215 8.007 1.00 93.19 75 GLU A CA 1
ATOM 563 C C . GLU A 1 75 ? 11.751 9.967 7.309 1.00 93.19 75 GLU A C 1
ATOM 565 O O . GLU A 1 75 ? 12.550 10.083 6.370 1.00 93.19 75 GLU A O 1
ATOM 570 N N . ASN A 1 76 ? 11.247 8.779 7.658 1.00 90.44 76 ASN A N 1
ATOM 571 C CA . ASN A 1 76 ? 11.573 7.528 6.971 1.00 90.44 76 ASN A CA 1
ATOM 572 C C . ASN A 1 76 ? 11.116 7.542 5.502 1.00 90.44 76 ASN A C 1
ATOM 574 O O . ASN A 1 76 ? 11.907 7.228 4.608 1.00 90.44 76 ASN A O 1
ATOM 578 N N . LEU A 1 77 ? 9.881 7.977 5.222 1.00 90.38 77 LEU A N 1
ATOM 579 C CA . LEU A 1 77 ? 9.370 8.101 3.849 1.00 90.38 77 LEU A CA 1
ATOM 580 C C . LEU A 1 77 ? 10.198 9.081 3.004 1.00 90.38 77 LEU A C 1
ATOM 582 O O . LEU A 1 77 ? 10.516 8.783 1.852 1.00 90.38 77 LEU A O 1
ATOM 586 N N . VAL A 1 78 ? 10.599 10.223 3.572 1.00 94.81 78 VAL A N 1
ATOM 587 C CA . VAL A 1 78 ? 11.460 11.209 2.893 1.00 94.81 78 VAL A CA 1
ATOM 588 C C . VAL A 1 78 ? 12.820 10.602 2.547 1.00 94.81 78 VAL A C 1
ATOM 590 O O . VAL A 1 78 ? 13.335 10.804 1.444 1.00 94.81 78 VAL A O 1
ATOM 593 N N . THR A 1 79 ? 13.389 9.814 3.457 1.00 94.94 79 THR A N 1
ATOM 594 C CA . THR A 1 79 ? 14.677 9.146 3.241 1.00 94.94 79 THR A CA 1
ATOM 595 C C . THR A 1 79 ? 14.593 8.131 2.102 1.00 94.94 79 THR A C 1
ATOM 597 O O . THR A 1 79 ? 15.433 8.146 1.197 1.00 94.94 79 THR A O 1
ATOM 600 N N . VAL A 1 80 ? 13.541 7.309 2.082 1.00 94.94 80 VAL A N 1
ATOM 601 C CA . VAL A 1 80 ? 13.283 6.349 0.998 1.00 94.94 80 VAL A CA 1
ATOM 602 C C . VAL A 1 80 ? 13.079 7.069 -0.339 1.00 94.94 80 VAL A C 1
ATOM 604 O O . VAL A 1 80 ? 13.696 6.699 -1.340 1.00 94.94 80 VAL A O 1
ATOM 607 N N . ALA A 1 81 ? 12.292 8.147 -0.369 1.00 94.69 81 ALA A N 1
ATOM 608 C CA . ALA A 1 81 ? 12.070 8.935 -1.582 1.00 94.69 81 ALA A CA 1
ATOM 609 C C . ALA A 1 81 ? 13.379 9.528 -2.142 1.00 94.69 81 ALA A C 1
ATOM 611 O O . ALA A 1 81 ? 13.622 9.497 -3.356 1.00 94.69 81 ALA A O 1
ATOM 612 N N . LYS A 1 82 ? 14.272 10.008 -1.266 1.00 96.56 82 LYS A N 1
ATOM 613 C CA . LYS A 1 82 ? 15.595 10.516 -1.656 1.00 96.56 82 LYS A CA 1
ATOM 614 C C . LYS A 1 82 ? 16.465 9.417 -2.271 1.00 96.56 82 LYS A C 1
ATOM 616 O O . LYS A 1 82 ? 17.108 9.652 -3.296 1.00 96.56 82 LYS A O 1
ATOM 621 N N . GLN A 1 83 ? 16.456 8.216 -1.694 1.00 96.56 83 GLN A N 1
ATOM 622 C CA . GLN A 1 83 ? 17.179 7.061 -2.236 1.00 96.56 83 GLN A CA 1
ATOM 623 C C . GLN A 1 83 ? 16.643 6.641 -3.613 1.00 96.56 83 GLN A C 1
ATOM 625 O O . GLN A 1 83 ? 17.432 6.433 -4.536 1.00 96.56 83 GLN A O 1
ATOM 630 N N . LEU A 1 84 ? 15.318 6.576 -3.786 1.00 95.25 84 LEU A N 1
ATOM 631 C CA . LEU A 1 84 ? 14.689 6.279 -5.079 1.00 95.25 84 LEU A CA 1
ATOM 632 C C . LEU A 1 84 ? 15.070 7.317 -6.145 1.00 95.25 84 LEU A C 1
ATOM 634 O O . LEU A 1 84 ? 15.442 6.954 -7.260 1.00 95.25 84 LEU A O 1
ATOM 638 N N . THR A 1 85 ? 15.084 8.601 -5.778 1.00 96.62 85 THR A N 1
ATOM 639 C CA . THR A 1 85 ? 15.522 9.692 -6.665 1.00 96.62 85 THR A CA 1
ATOM 640 C C . THR A 1 85 ? 16.986 9.532 -7.086 1.00 96.62 85 THR A C 1
ATOM 642 O O . THR A 1 85 ? 17.331 9.751 -8.249 1.00 96.62 85 THR A O 1
ATOM 645 N N . HIS A 1 86 ? 17.865 9.130 -6.164 1.00 96.44 86 HIS A N 1
ATOM 646 C CA . HIS A 1 86 ? 19.266 8.853 -6.486 1.00 96.44 86 HIS A CA 1
ATOM 647 C C . HIS A 1 86 ? 19.409 7.691 -7.473 1.00 96.44 86 HIS A C 1
ATOM 649 O O . HIS A 1 86 ? 20.111 7.847 -8.473 1.00 96.44 86 HIS A O 1
ATOM 655 N N . LYS A 1 87 ? 18.700 6.578 -7.245 1.00 96.38 87 LYS A N 1
ATOM 656 C CA . LYS A 1 87 ? 18.696 5.423 -8.159 1.00 96.38 87 LYS A CA 1
ATOM 657 C C . LYS A 1 87 ? 18.221 5.806 -9.562 1.00 96.38 87 LYS A C 1
ATOM 659 O O . LYS A 1 87 ? 18.851 5.424 -10.545 1.00 96.38 87 LYS A O 1
ATOM 664 N N . ALA A 1 88 ? 17.166 6.615 -9.664 1.00 96.50 88 ALA A N 1
ATOM 665 C CA . ALA A 1 88 ? 16.673 7.114 -10.947 1.00 96.50 88 ALA A CA 1
ATOM 666 C C . ALA A 1 88 ? 17.722 7.980 -11.672 1.00 96.50 88 ALA A C 1
ATOM 668 O O . ALA A 1 88 ? 17.990 7.773 -12.855 1.00 96.50 88 ALA A O 1
ATOM 669 N N . LYS A 1 89 ? 18.386 8.904 -10.961 1.00 96.69 89 LYS A N 1
ATOM 670 C CA . LYS A 1 89 ? 19.475 9.724 -11.527 1.00 96.69 89 LYS A CA 1
ATOM 671 C C . LYS A 1 89 ? 20.668 8.884 -11.977 1.00 96.69 89 LYS A C 1
ATOM 673 O O . LYS A 1 89 ? 21.290 9.198 -12.988 1.00 96.69 89 LYS A O 1
ATOM 678 N N . GLU A 1 90 ? 21.023 7.848 -11.227 1.00 96.31 90 GLU A N 1
ATOM 679 C CA . GLU A 1 90 ? 22.096 6.929 -11.605 1.00 96.31 90 GLU A CA 1
ATOM 680 C C . GLU A 1 90 ? 21.732 6.138 -12.867 1.00 96.31 90 GLU A C 1
ATOM 682 O O . GLU A 1 90 ? 22.540 6.070 -13.791 1.00 96.31 90 GLU A O 1
ATOM 687 N N . SER A 1 91 ? 20.503 5.618 -12.947 1.00 95.81 91 SER A N 1
ATOM 688 C CA . SER A 1 91 ? 19.981 4.940 -14.139 1.00 95.81 91 SER A CA 1
ATOM 689 C C . SER A 1 91 ? 20.036 5.847 -15.374 1.00 95.81 91 SER A C 1
ATOM 691 O O . SER A 1 91 ? 20.601 5.457 -16.394 1.00 95.81 91 SER A O 1
ATOM 693 N N . LEU A 1 92 ? 19.585 7.100 -15.256 1.00 95.50 92 LEU A N 1
ATOM 694 C CA . LEU A 1 92 ? 19.680 8.098 -16.328 1.00 95.50 92 LEU A CA 1
ATOM 695 C C . LEU A 1 92 ? 21.128 8.359 -16.765 1.00 95.50 92 LEU A C 1
ATOM 697 O O . LEU A 1 92 ? 21.410 8.443 -17.960 1.00 95.50 92 LEU A O 1
ATOM 701 N N . ARG A 1 93 ? 22.070 8.457 -15.816 1.00 94.75 93 ARG A N 1
ATOM 702 C CA . ARG A 1 93 ? 23.496 8.610 -16.146 1.00 94.75 93 ARG A CA 1
ATOM 703 C C . ARG A 1 93 ? 24.044 7.387 -16.878 1.00 94.75 93 ARG A C 1
ATOM 705 O O . ARG A 1 93 ? 24.773 7.578 -17.844 1.00 94.75 93 ARG A O 1
ATOM 712 N N . LYS A 1 94 ? 23.676 6.168 -16.466 1.00 94.25 94 LYS A N 1
ATOM 713 C CA . LYS A 1 94 ? 24.077 4.923 -17.146 1.00 94.25 94 LYS A CA 1
ATOM 714 C C . LYS A 1 94 ? 23.580 4.889 -18.588 1.00 94.25 94 LYS A C 1
ATOM 716 O O . LYS A 1 94 ? 24.373 4.613 -19.479 1.00 94.25 94 LYS A O 1
ATOM 721 N N . VAL A 1 95 ? 22.312 5.238 -18.820 1.00 94.81 95 VAL A N 1
ATOM 722 C CA . VAL A 1 95 ? 21.737 5.325 -20.174 1.00 94.81 95 VAL A CA 1
ATOM 723 C C . VAL A 1 95 ? 22.497 6.346 -21.021 1.00 94.81 95 VAL A C 1
ATOM 725 O O . VAL A 1 95 ? 22.902 6.033 -22.136 1.00 94.81 95 VAL A O 1
ATOM 728 N N . ARG A 1 96 ? 22.768 7.539 -20.474 1.00 94.12 96 ARG A N 1
ATOM 729 C CA . ARG A 1 96 ? 23.528 8.579 -21.182 1.00 94.12 96 ARG A CA 1
ATOM 730 C C . ARG A 1 96 ? 24.948 8.128 -21.537 1.00 94.12 96 ARG A C 1
ATOM 732 O O . ARG A 1 96 ? 25.373 8.327 -22.667 1.00 94.12 96 ARG A O 1
ATOM 739 N N . THR A 1 97 ? 25.682 7.535 -20.595 1.00 92.94 97 THR A N 1
ATOM 740 C CA . THR A 1 97 ? 27.039 7.029 -20.857 1.00 92.94 97 THR A CA 1
ATOM 741 C C . THR A 1 97 ? 27.020 5.887 -21.873 1.00 92.94 97 THR A C 1
ATOM 743 O O . THR A 1 97 ? 27.872 5.848 -22.752 1.00 92.94 97 THR A O 1
ATOM 746 N N . GLY A 1 98 ? 26.028 4.993 -21.801 1.00 91.81 98 GLY A N 1
ATOM 747 C CA . GLY A 1 98 ? 25.843 3.922 -22.781 1.00 91.81 98 GLY A CA 1
ATOM 748 C C . GLY A 1 98 ? 25.627 4.448 -24.201 1.00 91.81 98 GLY A C 1
ATOM 749 O O . GLY A 1 98 ? 26.252 3.946 -25.126 1.00 91.81 98 GLY A O 1
ATOM 750 N N . ALA A 1 99 ? 24.815 5.497 -24.364 1.00 90.56 99 ALA A N 1
ATOM 751 C CA . ALA A 1 99 ? 24.609 6.146 -25.659 1.00 90.56 99 ALA A CA 1
ATOM 752 C C . ALA A 1 99 ? 25.887 6.824 -26.190 1.00 90.56 99 ALA A C 1
ATOM 754 O O . ALA A 1 99 ? 26.188 6.726 -27.374 1.00 90.56 99 ALA A O 1
ATOM 755 N N . MET A 1 100 ? 26.666 7.466 -25.313 1.00 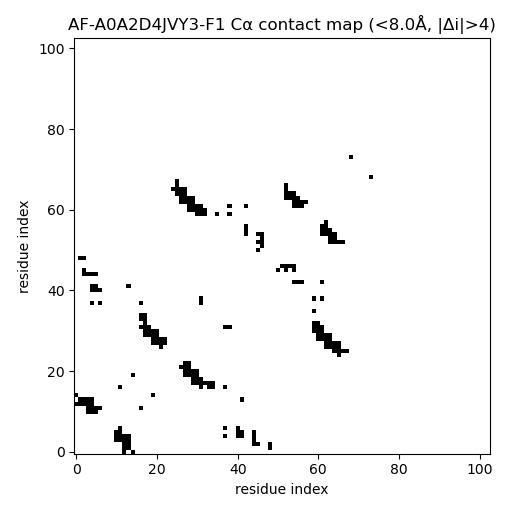88.06 100 MET A N 1
ATOM 756 C CA . MET A 1 100 ? 27.898 8.168 -25.697 1.00 88.06 100 MET A CA 1
ATOM 757 C C . MET A 1 100 ? 29.040 7.221 -26.092 1.00 88.06 100 MET A C 1
ATOM 759 O O . MET A 1 100 ? 29.884 7.605 -26.886 1.00 88.06 100 MET A O 1
ATOM 763 N N . ASN A 1 101 ? 29.059 5.994 -25.562 1.00 82.19 101 ASN A N 1
AT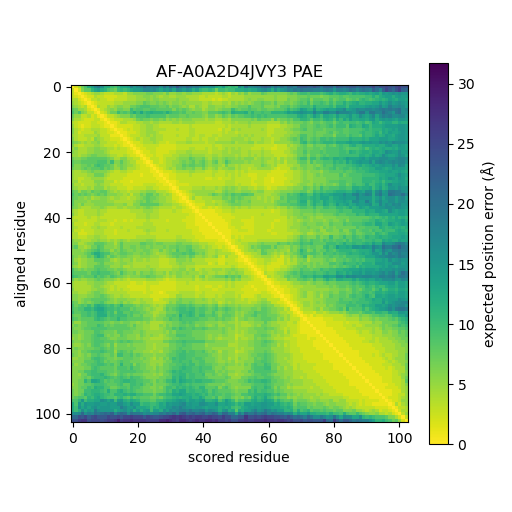OM 764 C CA . ASN A 1 101 ? 30.066 4.980 -25.893 1.00 82.19 101 ASN A CA 1
ATOM 765 C C . ASN A 1 101 ? 29.713 4.140 -27.138 1.00 82.19 101 ASN A C 1
ATOM 767 O O . ASN A 1 101 ? 30.550 3.369 -27.597 1.00 82.19 101 ASN A O 1
ATOM 771 N N . GLN A 1 102 ? 28.472 4.216 -27.634 1.00 68.75 102 GLN A N 1
ATOM 772 C CA . GLN A 1 102 ? 28.030 3.522 -28.855 1.00 68.75 102 GLN A CA 1
ATOM 773 C C . GLN A 1 102 ? 28.206 4.364 -30.130 1.00 68.75 102 GLN A C 1
ATOM 775 O O . GLN A 1 102 ? 27.923 3.863 -31.216 1.00 68.75 102 GLN A O 1
ATOM 780 N N . THR A 1 103 ? 28.649 5.618 -29.998 1.00 51.12 103 THR A N 1
ATOM 781 C CA . THR A 1 103 ? 29.024 6.497 -31.120 1.00 51.12 103 THR A CA 1
ATOM 782 C C . THR A 1 103 ? 30.540 6.548 -31.221 1.00 51.12 103 THR A C 1
ATOM 784 O O . THR A 1 103 ? 31.048 6.556 -32.361 1.00 51.12 103 THR A O 1
#

Foldseek 3Di:
DDLWFQDPVGTDDLVVQWDWDDPDPFKIKTARVNPQPRQVSSQVSVCVVPQVWHWDDPRRIIITGHDDDDPVNVVVVVVVVVVVVVVVVVVVVVVVVVVVVVD

Sequence (103 aa):
DSIIVATKDGKFPLNQLAQVSQHSAQLLVVNMSSFPESTAAAIKAIQQSGMNLNPEADGLLIRVPVPKITREHRENLVTVAKQLTHKAKESLRKVRTGAMNQT

Secondary structure (DSSP, 8-state):
---EEEETTEEEEHHHH-EEEEEETTEEEEE-TT-GGGHHHHHHHHHHTSS----EEETTEEEEEPPP--HHHHHHHHHHHHHHHHHHHHHHHHHHHHHHH--

pLDDT: mean 86.97, std 7.31, range [51.12, 96.69]

Organism: NCBI:txid1970185